Protein AF-A0AAV8HBC7-F1 (afdb_monomer)

Foldseek 3Di:
DDWDWADDPNDTQGLAAAPDPVLVLVLRQLLCCLRVNPPDDGPDDCVVCPVVCVVCVPPDSLVSSLVSNLVHPRAPCAVHPAGQWHADPPPRWIWGWDDDPDPDDIHTQDTHRDRVVSQVSNQLVQCVVPNPSGSGPDDCVVVNVVRPPPDD

Mean predicted aligned error: 11.29 Å

pLDDT: mean 76.65, std 11.18, range [38.44, 89.94]

Nearest PDB structures (foldseek):
  7wq5-assembly1_A  TM=8.366E-01  e=7.316E-14  Arabidopsis thaliana
  7wq5-assembly2_B  TM=8.160E-01  e=6.265E-12  Arabidopsis thaliana
  7et4-assembly3_G  TM=8.443E-01  e=3.577E-04  Arabidopsis thaliana
  7et4-assembly2_D  TM=8.203E-01  e=3.368E-04  Arabidopsis thaliana

InterPro domains:
  IPR001471 AP2/ERF domain [PF00847] (80-131)
  IPR001471 AP2/ERF domain [PR00367] (82-93)
  IPR001471 AP2/ERF domain [PR00367] (121-141)
  IPR001471 AP2/ERF domain [PS51032] (1-45)
  IPR001471 AP2/ERF domain [PS51032] (81-139)
  IPR001471 AP2/ERF domain [SM00380] (7-51)
  IPR001471 AP2/ERF domain [SM00380] (81-145)
  IPR001471 AP2/ERF domain [cd00018] (7-47)
  IPR001471 AP2/ERF domain [cd00018] (80-141)
  IPR016177 DNA-binding domain superfamily [SSF54171] (9-46)
  IPR016177 DNA-binding domain superfamily [SSF54171] (80-141)
  IPR036955 AP2/ERF domain superfamily [G3DSA:3.30.730.10] (5-47)
  IPR036955 AP2/ERF domain superfamily [G3DSA:3.30.730.10] (81-141)

Radius of gyration: 16.94 Å; Cα contacts (8 Å, |Δi|>4): 232; chains: 1; bounding box: 42×35×45 Å

Solvent-accessible surface area (backbone atoms only — not comparable to full-atom values): 8952 Å² total; per-residue (Å²): 110,50,75,45,64,50,78,52,95,94,41,75,45,71,35,38,29,17,74,46,67,69,60,40,51,51,49,47,37,55,48,43,38,73,76,70,30,90,85,54,92,58,93,64,67,68,79,82,38,52,69,61,44,60,62,44,66,80,41,52,73,70,52,38,42,49,53,41,37,58,70,28,54,75,56,76,47,64,78,33,97,39,60,39,20,32,63,39,86,90,77,67,33,17,28,13,30,46,70,46,79,89,89,44,73,66,43,79,76,50,75,30,88,42,65,64,60,14,26,49,56,32,28,55,52,36,33,73,74,53,42,98,77,36,83,43,81,61,65,62,81,83,48,59,77,73,71,69,85,77,84,130

Structure (mmCIF, N/CA/C/O backbone):
data_AF-A0AAV8HBC7-F1
#
_entry.id   AF-A0AAV8HBC7-F1
#
loop_
_atom_site.group_PDB
_atom_site.id
_atom_site.type_symbol
_atom_site.label_atom_id
_atom_site.label_alt_id
_atom_site.label_comp_id
_atom_site.label_asym_id
_atom_site.label_entity_id
_atom_site.label_seq_id
_atom_site.pdbx_PDB_ins_code
_atom_site.Cartn_x
_atom_site.Cartn_y
_atom_site.Cartn_z
_atom_site.occupancy
_atom_site.B_iso_or_equiv
_atom_site.auth_seq_id
_atom_site.auth_comp_id
_atom_site.auth_asym_id
_atom_site.auth_atom_id
_atom_site.pdbx_PDB_model_num
ATOM 1 N N . MET A 1 1 ? 10.007 -5.238 13.571 1.00 62.16 1 MET A N 1
ATOM 2 C CA . MET A 1 1 ? 8.946 -5.606 12.611 1.00 62.16 1 MET A CA 1
ATOM 3 C C . MET A 1 1 ? 7.874 -6.355 13.376 1.00 62.16 1 MET A C 1
ATOM 5 O O . MET A 1 1 ? 8.144 -7.456 13.838 1.00 62.16 1 MET A O 1
ATOM 9 N N . THR A 1 2 ? 6.703 -5.753 13.538 1.00 74.31 2 THR A N 1
ATOM 10 C CA . THR A 1 2 ? 5.598 -6.290 14.338 1.00 74.31 2 THR A CA 1
ATOM 11 C C . THR A 1 2 ? 4.514 -6.790 13.398 1.00 74.31 2 THR A C 1
ATOM 13 O O . THR A 1 2 ? 3.984 -6.019 12.599 1.00 74.31 2 THR A O 1
ATOM 16 N N . TYR A 1 3 ? 4.219 -8.087 13.446 1.00 79.31 3 TYR A N 1
ATOM 17 C CA . TYR A 1 3 ? 3.097 -8.661 12.712 1.00 79.31 3 TYR A CA 1
ATOM 18 C C . TYR A 1 3 ? 1.812 -8.465 13.510 1.00 79.31 3 TYR A C 1
ATOM 20 O O . TYR A 1 3 ? 1.764 -8.799 14.692 1.00 79.31 3 TYR A O 1
ATOM 28 N N . ILE A 1 4 ? 0.775 -7.953 12.853 1.00 85.88 4 ILE A N 1
ATOM 29 C CA . ILE A 1 4 ? -0.543 -7.772 13.450 1.00 85.88 4 ILE A CA 1
ATOM 30 C C . ILE A 1 4 ? -1.624 -8.494 12.648 1.00 85.88 4 ILE A C 1
ATOM 32 O O . ILE A 1 4 ? -1.618 -8.556 11.413 1.00 85.88 4 ILE A O 1
ATOM 36 N N . SER A 1 5 ? -2.593 -9.024 13.382 1.00 85.56 5 SER A N 1
ATOM 37 C CA . SER A 1 5 ? -3.809 -9.626 12.850 1.00 85.56 5 SER A CA 1
ATOM 38 C C . SER A 1 5 ? -5.001 -9.185 13.682 1.00 85.56 5 SER A C 1
ATOM 40 O O . SER A 1 5 ? -4.890 -9.056 14.899 1.00 85.56 5 SER A O 1
ATOM 42 N N . PHE A 1 6 ? -6.136 -8.979 13.030 1.00 86.50 6 PHE A N 1
ATOM 43 C CA . PHE A 1 6 ? -7.369 -8.528 13.649 1.00 86.50 6 PHE A CA 1
ATOM 44 C C . PHE A 1 6 ? -8.322 -9.709 13.877 1.00 86.50 6 PHE A C 1
ATOM 46 O O . PHE A 1 6 ? -8.764 -10.319 12.900 1.00 86.50 6 PHE A O 1
ATOM 53 N N . PRO A 1 7 ? -8.639 -10.068 15.130 1.00 86.31 7 PRO A N 1
ATOM 54 C CA . PRO A 1 7 ? -9.605 -11.120 15.416 1.00 86.31 7 PRO A CA 1
ATOM 55 C C . PRO A 1 7 ? -11.041 -10.587 15.306 1.00 86.31 7 PRO A C 1
ATOM 57 O O . PRO A 1 7 ? -11.410 -9.616 15.964 1.00 86.31 7 PRO A O 1
ATOM 60 N N . PHE A 1 8 ? -11.880 -11.245 14.507 1.00 84.38 8 PHE A N 1
ATOM 61 C CA . PHE A 1 8 ? -13.294 -10.905 14.361 1.00 84.38 8 PHE A CA 1
ATOM 62 C C . PHE A 1 8 ? -14.154 -12.143 14.085 1.00 84.38 8 PHE A C 1
ATOM 64 O O . PHE A 1 8 ? -13.901 -12.880 13.134 1.00 84.38 8 PHE A O 1
ATOM 71 N N . LEU A 1 9 ? -15.189 -12.355 14.911 1.00 82.31 9 L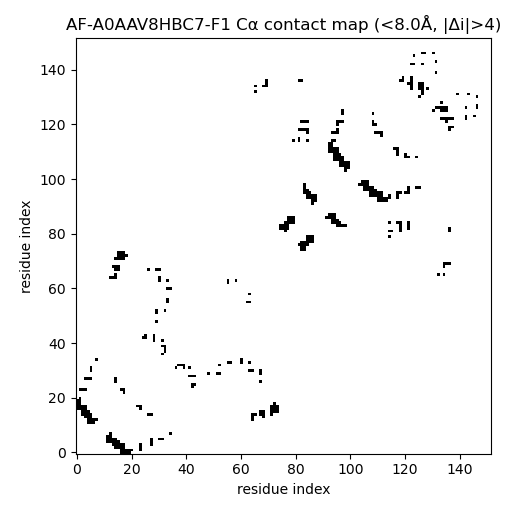EU A N 1
ATOM 72 C CA . LEU A 1 9 ? -16.154 -13.465 14.803 1.00 82.31 9 LEU A CA 1
ATOM 73 C C . LEU A 1 9 ? -15.502 -14.853 14.626 1.00 82.31 9 LEU A C 1
ATOM 75 O O . LEU A 1 9 ? -15.920 -15.640 13.786 1.00 82.31 9 LEU A O 1
ATOM 79 N N . GLY A 1 10 ? -14.452 -15.149 15.399 1.00 82.88 10 GLY A N 1
ATOM 80 C CA . GLY A 1 10 ? -13.748 -16.440 15.335 1.00 82.88 10 GLY A CA 1
ATOM 81 C C . GLY A 1 10 ? -12.770 -16.590 14.162 1.00 82.88 10 GLY A C 1
ATOM 82 O O . GLY A 1 10 ? -12.091 -17.608 14.068 1.00 82.88 10 GLY A O 1
ATOM 83 N N . HIS A 1 11 ? -12.641 -15.572 13.308 1.00 82.00 11 HIS A N 1
ATOM 84 C CA . HIS A 1 11 ? -11.652 -15.513 12.235 1.00 82.00 11 HIS A CA 1
ATOM 85 C C . HIS A 1 11 ? -10.550 -14.501 12.560 1.00 82.00 11 HIS A C 1
ATOM 87 O O . HIS A 1 11 ? -10.815 -13.429 13.103 1.00 82.00 11 HIS A O 1
ATOM 93 N N . SER A 1 12 ? -9.310 -14.818 12.189 1.00 82.00 12 SER A N 1
ATOM 94 C CA . SER A 1 12 ? -8.174 -13.898 12.309 1.00 82.00 12 SER A CA 1
ATOM 95 C C . SER A 1 12 ? -7.831 -13.311 10.945 1.00 82.00 12 SER A C 1
ATOM 97 O O . SER A 1 12 ? -7.399 -14.029 10.044 1.00 82.00 12 SER A O 1
ATOM 99 N N . TYR A 1 13 ? -7.989 -11.999 10.799 1.00 84.25 13 TYR A N 1
ATOM 100 C CA . TYR A 1 13 ? -7.688 -11.267 9.574 1.00 84.25 13 TYR A CA 1
ATOM 101 C C . TYR A 1 13 ? -6.240 -10.758 9.607 1.00 84.25 13 TYR A C 1
ATOM 103 O O . TYR A 1 13 ? -5.906 -9.920 10.445 1.00 84.25 13 TYR A O 1
ATOM 111 N N . PRO A 1 14 ? -5.347 -11.231 8.723 1.00 83.81 14 PRO A N 1
ATOM 112 C CA . PRO A 1 14 ? -3.953 -10.801 8.718 1.00 83.81 14 PRO A CA 1
ATOM 113 C C . PRO A 1 14 ? -3.842 -9.360 8.197 1.00 83.81 14 PRO A C 1
ATOM 115 O O . PRO A 1 14 ? -4.092 -9.109 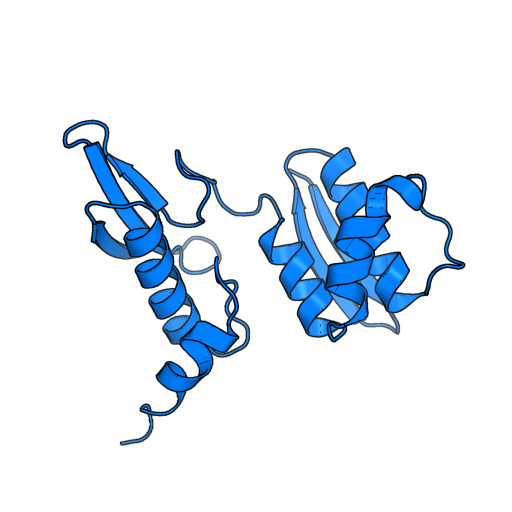7.019 1.00 83.81 14 PRO A O 1
ATOM 118 N N . LEU A 1 15 ? -3.439 -8.413 9.049 1.00 82.88 15 LEU A N 1
ATOM 119 C CA . LEU A 1 15 ? -3.279 -7.002 8.668 1.00 82.88 15 LEU A CA 1
ATOM 120 C C . LEU A 1 15 ? -1.883 -6.725 8.084 1.00 82.88 15 LEU A C 1
ATOM 122 O O . LEU A 1 15 ? -1.729 -5.888 7.198 1.00 82.88 15 LEU A O 1
ATOM 126 N N . GLY A 1 16 ? -0.880 -7.500 8.500 1.00 80.19 16 GLY A N 1
ATOM 127 C CA . GLY A 1 16 ? 0.467 -7.488 7.933 1.00 80.19 16 GLY A CA 1
ATOM 128 C C . GLY A 1 16 ? 1.541 -7.127 8.952 1.00 80.19 16 GLY A C 1
ATOM 129 O O . GLY A 1 16 ? 1.291 -7.048 10.151 1.00 80.19 16 GLY A O 1
ATOM 130 N N . SER A 1 17 ? 2.759 -6.942 8.456 1.00 80.81 17 SER A N 1
ATOM 131 C CA . SER A 1 17 ? 3.938 -6.604 9.260 1.00 80.81 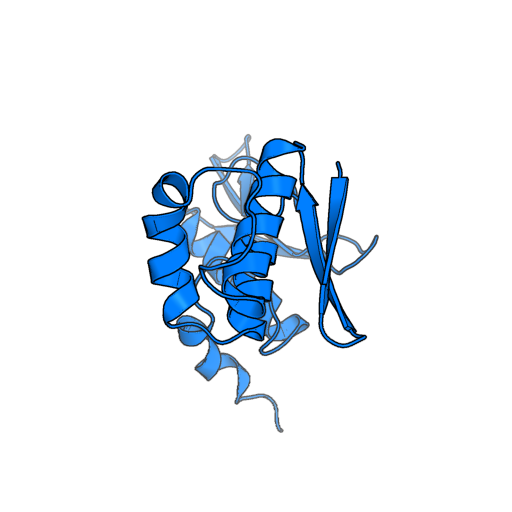17 SER A CA 1
ATOM 132 C C . SER A 1 17 ? 4.209 -5.107 9.180 1.00 80.81 17 SER A C 1
ATOM 134 O O . SER A 1 17 ? 4.135 -4.555 8.083 1.00 80.81 17 SER A O 1
ATOM 136 N N . TYR A 1 18 ? 4.552 -4.468 10.295 1.00 80.81 18 TYR A N 1
ATOM 137 C CA . TYR A 1 18 ? 4.864 -3.039 10.370 1.00 80.81 18 TYR A CA 1
ATOM 138 C C . TYR A 1 18 ? 6.255 -2.805 10.950 1.00 80.81 18 TYR A C 1
ATOM 140 O O . TYR A 1 18 ? 6.740 -3.571 11.785 1.00 80.81 18 TYR A O 1
ATOM 148 N N . ASP A 1 19 ? 6.920 -1.756 10.473 1.00 79.50 19 ASP A N 1
ATOM 149 C CA . ASP A 1 19 ? 8.256 -1.377 10.917 1.00 79.50 19 ASP A CA 1
ATOM 150 C C . ASP A 1 19 ? 8.232 -0.746 12.315 1.00 79.50 19 ASP A C 1
ATOM 152 O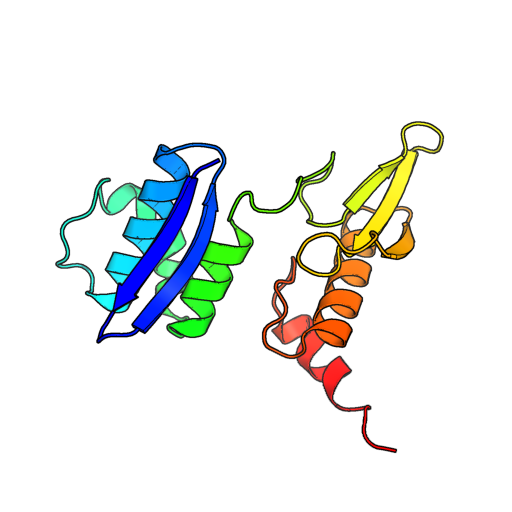 O . ASP A 1 19 ? 9.098 -1.083 13.123 1.00 79.50 19 ASP A O 1
ATOM 156 N N . THR A 1 20 ? 7.202 0.053 12.619 1.00 82.31 20 THR A N 1
ATOM 157 C CA . THR A 1 20 ? 6.977 0.662 13.936 1.00 82.31 20 THR A CA 1
ATOM 158 C C . THR A 1 20 ? 5.645 0.251 14.560 1.00 82.31 20 THR A C 1
ATOM 160 O O . THR A 1 20 ? 4.703 -0.154 13.867 1.00 82.31 20 THR A O 1
ATOM 163 N N . GLU A 1 21 ? 5.568 0.369 15.884 1.00 84.94 21 GLU A N 1
ATOM 164 C CA . GLU A 1 21 ? 4.369 0.056 16.663 1.00 84.94 21 GLU A CA 1
ATOM 165 C C . GLU A 1 21 ? 3.241 1.055 16.396 1.00 84.94 21 GLU A C 1
ATOM 167 O O . GLU A 1 21 ? 2.088 0.648 16.284 1.00 84.94 21 GLU A O 1
ATOM 172 N N . GLU A 1 22 ? 3.548 2.336 16.175 1.00 85.06 22 GLU A N 1
ATOM 173 C CA . GLU A 1 22 ? 2.537 3.360 15.891 1.00 85.06 22 GLU A CA 1
ATOM 174 C C . GLU A 1 22 ? 1.798 3.056 14.586 1.00 85.06 22 GLU A C 1
ATOM 176 O O . GLU A 1 22 ? 0.576 3.168 14.514 1.00 85.06 22 GLU A O 1
ATOM 181 N N . LYS A 1 23 ? 2.517 2.609 13.548 1.00 83.19 23 LYS A N 1
ATOM 182 C CA . LYS A 1 23 ? 1.891 2.198 12.284 1.00 83.19 23 LYS A CA 1
ATOM 183 C C . LYS A 1 23 ? 1.039 0.944 12.453 1.00 83.19 23 LYS A C 1
ATOM 185 O O . LYS A 1 23 ? -0.008 0.839 11.815 1.00 83.19 23 LYS A O 1
ATOM 190 N N . ALA A 1 24 ? 1.479 0.009 13.294 1.00 85.25 24 ALA A N 1
ATOM 191 C CA . ALA A 1 24 ? 0.717 -1.192 13.608 1.00 85.25 24 ALA A CA 1
ATOM 192 C C . ALA A 1 24 ? -0.588 -0.840 14.343 1.00 85.25 24 ALA A C 1
ATOM 194 O O . ALA A 1 24 ? -1.664 -1.287 13.954 1.00 85.25 24 ALA A O 1
ATOM 195 N N . ALA A 1 25 ? -0.516 0.023 15.355 1.00 88.00 25 ALA A N 1
ATOM 196 C CA . ALA A 1 25 ? -1.680 0.483 16.102 1.00 88.00 25 ALA A CA 1
ATOM 197 C C . ALA A 1 25 ? -2.659 1.273 15.213 1.00 88.00 25 ALA A C 1
ATOM 199 O O . ALA A 1 25 ? -3.859 1.016 15.261 1.00 88.00 25 ALA A O 1
ATOM 200 N N . ARG A 1 26 ? -2.160 2.125 14.304 1.00 86.06 26 ARG A N 1
ATOM 201 C CA . ARG A 1 26 ? -2.994 2.807 13.296 1.00 86.06 26 ARG A CA 1
ATOM 202 C C . ARG A 1 26 ? -3.725 1.834 12.376 1.00 86.06 26 ARG A C 1
ATOM 204 O O . ARG A 1 26 ? -4.927 1.951 12.161 1.00 86.06 26 ARG A O 1
ATOM 211 N N . ALA A 1 27 ? -3.019 0.832 11.861 1.00 86.94 27 ALA A N 1
ATOM 212 C CA . ALA A 1 27 ? -3.619 -0.210 11.035 1.00 86.94 27 ALA A CA 1
ATOM 213 C C . ALA A 1 27 ? -4.692 -1.019 11.784 1.00 86.94 27 ALA A C 1
ATOM 215 O O . ALA A 1 27 ? -5.710 -1.389 11.197 1.00 86.94 27 ALA A O 1
ATOM 216 N N . TYR A 1 28 ? -4.478 -1.276 13.076 1.00 88.12 28 TYR A N 1
ATOM 217 C CA . TYR A 1 28 ? -5.457 -1.940 13.928 1.00 88.12 28 TYR A CA 1
ATOM 218 C C . TYR A 1 28 ? -6.702 -1.076 14.157 1.00 88.12 28 TYR A C 1
ATOM 220 O O . TYR A 1 28 ? -7.813 -1.582 14.023 1.00 88.12 28 TYR A O 1
ATOM 228 N N . ASP A 1 29 ? -6.535 0.218 14.438 1.00 88.38 29 ASP A N 1
ATOM 229 C CA . ASP A 1 29 ? -7.640 1.164 14.631 1.00 88.38 29 ASP A CA 1
ATOM 230 C C . ASP A 1 29 ? -8.533 1.254 13.382 1.00 88.38 29 ASP A C 1
ATOM 232 O O . ASP A 1 29 ? -9.757 1.198 13.495 1.00 88.38 29 ASP A O 1
ATOM 236 N N . VAL A 1 30 ? -7.946 1.298 12.178 1.00 86.69 30 VAL A N 1
ATOM 237 C CA . VAL A 1 30 ? -8.700 1.300 10.908 1.00 86.69 30 VAL A CA 1
ATOM 238 C C . VAL A 1 30 ? -9.515 0.011 10.732 1.00 86.69 30 VAL A C 1
ATOM 240 O O . VAL A 1 30 ? -10.679 0.060 10.322 1.00 86.69 30 VAL A O 1
ATOM 243 N N . ALA A 1 31 ? -8.947 -1.149 11.081 1.00 87.94 31 ALA A N 1
ATOM 244 C CA . ALA A 1 31 ? -9.694 -2.406 11.081 1.00 87.94 31 ALA A CA 1
ATOM 245 C C . ALA A 1 31 ? -10.827 -2.368 12.120 1.00 87.94 31 ALA A C 1
ATOM 247 O O . ALA A 1 31 ? -11.983 -2.617 11.780 1.00 87.94 31 ALA A O 1
ATOM 248 N N . ALA A 1 32 ? -10.530 -1.985 13.360 1.00 88.00 32 ALA A N 1
ATOM 249 C CA . ALA A 1 32 ? -11.507 -1.874 14.439 1.00 88.00 32 ALA A CA 1
ATOM 250 C C . ALA A 1 32 ? -12.691 -0.978 14.045 1.00 88.00 32 ALA A C 1
ATOM 252 O O . ALA A 1 32 ? -13.843 -1.382 14.196 1.00 88.00 32 ALA A O 1
ATOM 253 N N . LEU A 1 33 ? -12.427 0.183 13.444 1.00 85.56 33 LEU A N 1
ATOM 254 C CA . LEU A 1 33 ? -13.452 1.090 12.926 1.00 85.56 33 LEU A CA 1
ATOM 255 C C . LEU A 1 33 ? -14.347 0.428 11.880 1.00 85.56 33 LEU A C 1
ATOM 257 O O . LEU A 1 33 ? -15.563 0.616 11.897 1.00 85.56 33 LEU A O 1
ATOM 261 N N . LYS A 1 34 ? -13.772 -0.372 10.978 1.00 85.12 34 LYS A N 1
ATOM 262 C CA . LYS A 1 34 ? -14.536 -1.036 9.917 1.00 85.12 34 LYS A CA 1
ATOM 263 C C . LYS A 1 34 ? -15.353 -2.230 10.416 1.00 85.12 34 LYS A C 1
ATOM 265 O O . LYS A 1 34 ? -16.455 -2.461 9.918 1.00 85.12 34 LYS A O 1
ATOM 270 N N . PHE A 1 35 ? -14.805 -3.013 11.342 1.00 85.25 35 PHE A N 1
ATOM 271 C CA . PHE A 1 35 ? -15.416 -4.253 11.829 1.00 85.25 35 PHE A CA 1
ATOM 272 C C . PHE A 1 35 ? -16.363 -4.026 13.015 1.00 85.25 35 PHE A C 1
ATOM 274 O O . PHE A 1 35 ? -17.441 -4.617 13.042 1.00 85.25 35 PHE A O 1
ATOM 281 N N . TRP A 1 36 ? -15.980 -3.174 13.970 1.00 84.56 36 TRP A N 1
ATOM 282 C CA . TRP A 1 36 ? -16.755 -2.863 15.178 1.00 84.56 36 TRP A CA 1
ATOM 283 C C . TRP A 1 36 ? -17.532 -1.542 15.095 1.00 84.56 36 TRP A C 1
ATOM 285 O O . TRP A 1 36 ? -18.489 -1.369 15.845 1.00 84.56 36 TRP A O 1
ATOM 295 N N . GLY A 1 37 ? -17.180 -0.639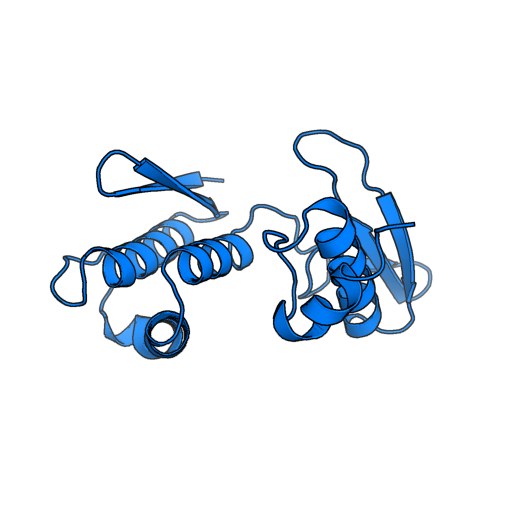 14.176 1.00 78.56 37 GLY A N 1
ATOM 296 C CA . GLY A 1 37 ? -17.854 0.650 13.989 1.00 78.56 37 GLY A CA 1
ATOM 297 C C . GLY A 1 37 ? -17.177 1.817 14.717 1.00 78.56 37 GLY A C 1
ATOM 298 O O . GLY A 1 37 ? -16.198 1.651 15.442 1.00 78.56 37 GLY A O 1
ATOM 299 N N . THR A 1 38 ? -17.716 3.027 14.540 1.00 72.19 38 THR A N 1
ATOM 300 C CA . THR A 1 38 ? -17.165 4.286 15.090 1.00 72.19 38 THR A CA 1
ATOM 301 C C . THR A 1 38 ? -17.272 4.414 16.610 1.00 72.19 38 THR A C 1
ATOM 303 O O . THR A 1 38 ? -16.688 5.322 17.191 1.00 72.19 38 THR A O 1
ATOM 306 N N . THR A 1 39 ? -18.000 3.512 17.268 1.00 75.19 39 THR A N 1
ATOM 307 C CA . THR A 1 39 ? -18.177 3.490 18.727 1.00 75.19 39 THR A CA 1
ATOM 308 C C . THR A 1 39 ? -17.079 2.715 19.455 1.00 75.19 39 THR A C 1
ATOM 310 O O . THR A 1 39 ? -17.111 2.615 20.680 1.00 75.19 39 THR A O 1
ATOM 313 N N . THR A 1 40 ? -16.131 2.116 18.727 1.00 79.81 40 THR A N 1
ATOM 314 C CA . THR A 1 40 ? -15.049 1.339 19.335 1.00 79.81 40 THR A CA 1
ATOM 315 C C . THR A 1 40 ? -13.999 2.232 19.995 1.00 79.81 40 THR A C 1
ATOM 317 O O . THR A 1 40 ? -13.754 3.363 19.576 1.00 79.81 40 THR A O 1
ATOM 320 N N . LYS A 1 41 ? -13.330 1.699 21.021 1.00 79.50 41 LYS A N 1
ATOM 321 C CA . LYS A 1 41 ? -12.176 2.351 21.643 1.00 79.50 41 LYS A CA 1
ATOM 322 C C . LYS A 1 41 ? -10.965 2.220 20.715 1.00 79.50 41 LYS A C 1
ATOM 324 O O . LYS A 1 41 ? -10.539 1.104 20.428 1.00 79.50 41 LYS A O 1
ATOM 329 N N . LEU A 1 42 ? -10.445 3.355 20.259 1.00 84.19 42 LEU A N 1
ATOM 330 C CA . LEU A 1 42 ? -9.253 3.451 19.412 1.00 84.19 42 LEU A CA 1
ATOM 331 C C . LEU A 1 42 ? -8.015 3.771 20.250 1.00 84.19 42 LEU A C 1
ATOM 333 O O . LEU A 1 42 ? -8.131 4.292 21.364 1.00 84.19 42 LEU A O 1
ATOM 337 N N . ASN A 1 43 ? -6.839 3.477 19.702 1.00 82.25 43 ASN A N 1
ATOM 338 C CA . ASN A 1 43 ? -5.563 3.871 20.292 1.00 82.25 43 ASN A CA 1
ATOM 339 C C . ASN A 1 43 ? -5.251 5.355 20.029 1.00 82.25 43 ASN A C 1
ATOM 341 O O . ASN A 1 43 ? -4.621 5.999 20.865 1.00 82.25 43 ASN A O 1
ATOM 345 N N . PHE A 1 44 ? -5.732 5.908 18.911 1.00 84.19 44 PHE A N 1
ATOM 346 C CA . PHE A 1 44 ? -5.550 7.311 18.514 1.00 84.19 44 PHE A CA 1
ATOM 347 C C . PHE A 1 44 ? -6.895 8.024 18.273 1.00 84.19 44 PHE A C 1
ATOM 349 O O . PHE A 1 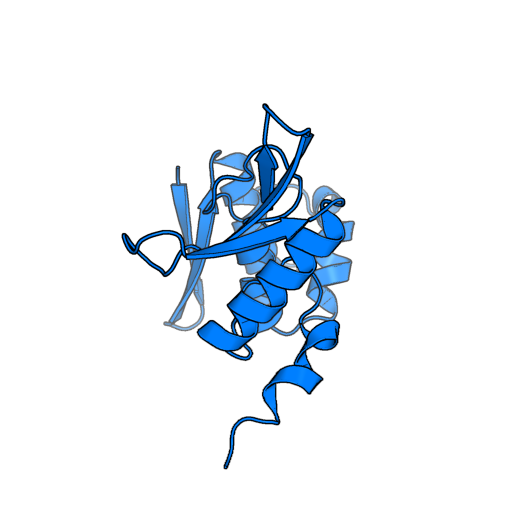44 ? -7.917 7.365 18.057 1.00 84.19 44 PHE A O 1
ATOM 356 N N . PRO A 1 45 ? -6.941 9.371 18.315 1.00 82.06 45 PRO A N 1
ATOM 357 C CA . PRO A 1 45 ? -8.174 10.118 18.078 1.00 82.06 45 PRO A CA 1
ATOM 358 C C . PRO A 1 45 ? -8.720 9.899 16.661 1.00 82.06 45 PRO A C 1
ATOM 360 O O . PRO A 1 45 ? -7.982 9.939 15.679 1.00 82.06 45 PRO A O 1
ATOM 363 N N . VAL A 1 46 ? -10.045 9.743 16.551 1.00 76.69 46 VAL A N 1
ATOM 364 C CA . VAL A 1 46 ? -10.749 9.491 15.277 1.00 76.69 46 VAL A CA 1
ATOM 365 C C . VAL A 1 46 ? -10.502 10.570 14.210 1.00 76.69 46 VAL A C 1
ATOM 367 O O . VAL A 1 46 ? -10.582 10.282 13.021 1.00 76.69 46 VAL A O 1
ATOM 370 N N . THR A 1 47 ? -10.138 11.787 14.628 1.00 78.44 47 THR A N 1
ATOM 371 C CA . THR A 1 47 ? -9.790 12.915 13.749 1.00 78.44 47 THR A CA 1
ATOM 372 C C . THR A 1 47 ? -8.538 12.655 12.908 1.00 78.44 47 THR A C 1
ATOM 374 O O . THR A 1 47 ? -8.430 13.150 11.793 1.00 78.44 47 THR A O 1
ATOM 377 N N . GLU A 1 48 ? -7.581 11.852 13.393 1.00 79.31 48 GLU A N 1
ATOM 378 C CA . GLU A 1 48 ? -6.425 11.464 12.567 1.00 79.31 48 GLU A CA 1
ATOM 379 C C . GLU A 1 48 ? -6.816 10.503 11.435 1.00 79.31 48 GLU A C 1
ATOM 381 O O . GLU A 1 48 ? -6.104 10.410 10.435 1.00 79.31 48 GLU A O 1
ATOM 386 N N . TYR A 1 49 ? -7.958 9.824 11.562 1.00 77.38 49 TYR A N 1
ATOM 387 C CA . TYR A 1 49 ? -8.395 8.777 10.646 1.00 77.38 49 TYR A CA 1
ATOM 388 C C . TYR A 1 49 ? -9.455 9.232 9.645 1.00 77.38 49 TYR A C 1
ATOM 390 O O . TYR A 1 49 ? -9.918 8.402 8.877 1.00 77.38 49 TYR A O 1
ATOM 398 N N . GLU A 1 50 ? -9.845 10.510 9.599 1.00 78.25 50 GLU A N 1
ATOM 399 C CA . GLU A 1 50 ? -10.940 10.984 8.732 1.00 78.25 50 GLU A CA 1
ATOM 400 C C . GLU A 1 50 ? -10.721 10.650 7.248 1.00 78.25 50 GLU A C 1
ATOM 402 O O . GLU A 1 50 ? -11.644 10.194 6.577 1.00 78.25 50 GLU A O 1
ATOM 407 N N . LYS A 1 51 ? -9.484 10.793 6.750 1.00 76.56 51 LYS A N 1
ATOM 408 C CA . LYS A 1 51 ? -9.137 10.429 5.364 1.00 76.56 51 LYS A CA 1
ATOM 409 C C . LYS A 1 51 ? -9.223 8.927 5.114 1.00 76.56 51 LYS A C 1
ATOM 411 O O . LYS A 1 51 ? -9.801 8.494 4.128 1.00 76.56 51 LYS A O 1
ATOM 416 N N . GLU A 1 52 ? -8.633 8.139 6.008 1.00 76.06 52 GLU A N 1
ATOM 417 C CA . GLU A 1 52 ? -8.608 6.680 5.875 1.00 76.06 52 GLU A CA 1
ATOM 418 C C . GLU A 1 52 ? -10.018 6.103 6.046 1.00 76.06 52 GLU A C 1
ATOM 420 O O . GLU A 1 52 ? -10.375 5.153 5.358 1.00 76.06 52 GLU A O 1
ATOM 425 N N . LEU A 1 53 ? -10.839 6.716 6.904 1.00 75.00 53 LEU A N 1
ATOM 426 C CA . LEU A 1 53 ? -12.250 6.411 7.091 1.00 75.00 53 LEU A CA 1
ATOM 427 C C . LEU A 1 53 ? -13.060 6.670 5.831 1.00 75.00 53 LEU A C 1
ATOM 429 O O . LEU A 1 53 ? -13.888 5.828 5.512 1.00 75.00 53 LEU A O 1
ATOM 433 N N . ASP A 1 54 ? -12.848 7.779 5.125 1.00 79.38 54 ASP A N 1
ATOM 434 C CA . ASP A 1 54 ? -13.576 8.059 3.883 1.00 79.38 54 ASP A CA 1
ATOM 435 C C . ASP A 1 54 ? -13.292 6.987 2.815 1.00 79.38 54 ASP A C 1
ATOM 437 O O . ASP A 1 54 ? -14.226 6.405 2.252 1.00 79.38 54 ASP A O 1
ATOM 441 N N . ASP A 1 55 ? -12.016 6.605 2.667 1.00 73.25 55 ASP A N 1
ATOM 442 C CA . ASP A 1 55 ? -11.584 5.505 1.797 1.00 73.25 55 ASP A CA 1
ATOM 443 C C . ASP A 1 55 ? -12.223 4.166 2.218 1.00 73.25 55 ASP A C 1
ATOM 445 O O . ASP A 1 55 ? -12.857 3.472 1.416 1.00 73.25 55 ASP A O 1
ATOM 449 N N . VAL A 1 56 ? -12.089 3.771 3.495 1.00 75.81 56 VAL A N 1
ATOM 450 C CA . VAL A 1 56 ? -12.569 2.457 3.960 1.00 75.81 56 VAL A CA 1
ATOM 451 C C . VAL A 1 56 ? -14.081 2.399 4.177 1.00 75.81 56 VAL A C 1
ATOM 453 O O . VAL A 1 56 ? -14.643 1.300 4.233 1.00 75.81 56 VAL A O 1
ATOM 456 N N . ARG A 1 57 ? -14.780 3.534 4.287 1.00 78.69 57 ARG A N 1
ATOM 457 C CA . ARG A 1 57 ? -16.239 3.601 4.481 1.00 78.69 57 ARG A CA 1
ATOM 458 C C . ARG A 1 57 ? -16.964 2.974 3.302 1.00 78.69 57 ARG A C 1
ATOM 460 O O . ARG A 1 57 ? -17.834 2.133 3.528 1.00 78.69 57 ARG A O 1
ATOM 467 N N . ASN A 1 58 ? -16.534 3.301 2.086 1.00 76.31 58 ASN A N 1
ATOM 468 C CA . ASN A 1 58 ? -17.127 2.804 0.843 1.00 76.31 58 ASN A CA 1
ATOM 469 C C . ASN A 1 58 ? -16.627 1.405 0.436 1.00 76.31 58 ASN A C 1
ATOM 471 O O . ASN A 1 58 ? -17.212 0.767 -0.435 1.00 76.31 58 ASN A O 1
ATOM 475 N N . MET A 1 59 ? -15.577 0.889 1.080 1.00 76.88 59 MET A N 1
ATOM 476 C CA . MET A 1 59 ? -14.997 -0.422 0.770 1.00 76.88 59 MET A CA 1
ATOM 477 C C . MET A 1 59 ? -15.672 -1.588 1.514 1.00 76.88 59 MET A C 1
ATOM 479 O O . MET A 1 59 ? -16.240 -1.425 2.593 1.00 76.88 59 MET A O 1
ATOM 483 N N . SER A 1 60 ? -15.582 -2.808 0.977 1.00 82.50 60 SER A N 1
ATOM 484 C CA . SER A 1 60 ? -15.962 -4.035 1.698 1.00 82.50 60 SER A CA 1
ATOM 485 C C . SER A 1 60 ? -14.943 -4.385 2.797 1.00 82.50 60 SER A C 1
ATOM 487 O O . SER A 1 60 ? -13.855 -3.811 2.864 1.00 82.50 60 SER A O 1
ATOM 489 N N . ARG A 1 61 ? -15.272 -5.331 3.690 1.00 81.62 61 ARG A N 1
ATOM 490 C CA . ARG A 1 61 ? -14.353 -5.758 4.767 1.00 81.62 61 ARG A CA 1
ATOM 491 C C . ARG A 1 61 ? -13.054 -6.350 4.205 1.00 81.62 61 ARG A C 1
ATOM 493 O O . ARG A 1 61 ? -11.977 -5.963 4.649 1.00 81.62 61 ARG A O 1
ATOM 500 N N . ASP A 1 62 ? -13.143 -7.199 3.182 1.00 75.44 62 ASP A N 1
ATOM 501 C CA . ASP A 1 62 ? -11.975 -7.774 2.499 1.00 75.44 62 ASP A CA 1
ATOM 502 C C . ASP A 1 62 ? -11.131 -6.718 1.778 1.00 75.44 62 ASP A C 1
ATOM 504 O O . ASP A 1 62 ? -9.897 -6.771 1.803 1.00 75.44 62 ASP A O 1
ATOM 508 N N . ALA A 1 63 ? -11.785 -5.718 1.180 1.00 79.06 63 ALA A N 1
ATOM 509 C CA . ALA A 1 63 ? -11.102 -4.586 0.567 1.00 79.06 63 ALA A CA 1
ATOM 510 C C . ALA A 1 63 ? -10.379 -3.730 1.619 1.00 79.06 63 ALA A C 1
ATOM 512 O O . ALA A 1 63 ? -9.230 -3.358 1.399 1.00 79.06 63 ALA A O 1
ATOM 513 N N . CYS A 1 64 ? -10.977 -3.510 2.796 1.00 83.56 64 CYS A N 1
ATOM 514 C CA . CYS A 1 64 ? -10.327 -2.824 3.917 1.00 83.56 64 CYS A CA 1
ATOM 515 C C . CYS A 1 64 ? -9.089 -3.587 4.414 1.00 83.56 64 CYS A C 1
ATOM 517 O O . CYS A 1 64 ? -8.010 -3.012 4.542 1.00 83.56 64 CYS A O 1
ATOM 519 N N . VAL A 1 65 ? -9.190 -4.906 4.609 1.00 82.44 65 VAL A N 1
ATOM 520 C CA . VAL A 1 65 ? -8.025 -5.730 4.977 1.00 82.44 65 VAL A CA 1
ATOM 521 C C . VAL A 1 65 ? -6.948 -5.648 3.894 1.00 82.44 65 VAL A C 1
ATOM 523 O O . VAL A 1 65 ? -5.768 -5.498 4.204 1.00 82.44 65 VAL A O 1
ATOM 526 N N . THR A 1 66 ? -7.333 -5.672 2.619 1.00 77.06 66 THR A N 1
ATOM 527 C CA . THR A 1 66 ? -6.401 -5.503 1.496 1.00 77.06 66 THR A CA 1
ATOM 528 C C . THR A 1 66 ? -5.740 -4.122 1.505 1.00 77.06 66 THR A C 1
ATOM 530 O O . THR A 1 66 ? -4.526 -4.035 1.326 1.00 77.06 66 THR A O 1
ATOM 533 N N . TYR A 1 67 ? -6.490 -3.058 1.792 1.00 80.12 67 TYR A N 1
ATOM 534 C CA . TYR A 1 67 ? -5.992 -1.688 1.934 1.00 80.12 67 TYR A CA 1
ATOM 535 C C . TYR A 1 67 ? -4.961 -1.570 3.065 1.00 80.12 67 TYR A C 1
ATOM 537 O O . TYR A 1 67 ? -3.853 -1.065 2.862 1.00 80.12 67 TYR A O 1
ATOM 545 N N . ILE A 1 68 ? -5.267 -2.131 4.237 1.00 82.12 68 ILE A N 1
ATOM 546 C CA . ILE A 1 68 ? -4.354 -2.155 5.386 1.00 82.12 68 ILE A CA 1
ATOM 547 C C . ILE A 1 68 ? -3.082 -2.948 5.042 1.00 82.12 68 ILE A C 1
ATOM 549 O O . ILE A 1 68 ? -1.962 -2.468 5.252 1.00 82.12 68 ILE A O 1
ATOM 553 N N . ARG A 1 69 ? -3.232 -4.114 4.400 1.00 76.69 69 ARG A N 1
ATOM 554 C CA . ARG A 1 69 ? -2.107 -4.941 3.934 1.00 76.69 69 ARG A CA 1
ATOM 555 C C . ARG A 1 69 ? -1.254 -4.242 2.875 1.00 76.69 69 ARG A C 1
ATOM 557 O O . ARG A 1 69 ? -0.033 -4.414 2.898 1.00 76.69 69 ARG A O 1
ATOM 564 N N . ARG A 1 70 ? -1.835 -3.438 1.976 1.00 70.94 70 ARG A N 1
ATOM 565 C CA . ARG A 1 70 ? -1.085 -2.614 1.002 1.00 70.94 70 ARG A CA 1
ATOM 566 C C . ARG A 1 70 ? -0.171 -1.611 1.709 1.00 70.94 70 ARG A C 1
ATOM 568 O O . ARG A 1 70 ? 0.975 -1.426 1.287 1.00 70.94 70 ARG A O 1
ATOM 575 N N . ARG A 1 71 ? -0.639 -1.020 2.814 1.00 72.38 71 ARG A N 1
ATOM 576 C CA . ARG A 1 71 ? 0.123 -0.056 3.630 1.00 72.38 71 ARG A CA 1
ATOM 577 C C . ARG A 1 71 ? 1.152 -0.713 4.556 1.00 72.38 71 ARG A C 1
ATOM 579 O O . ARG A 1 71 ? 2.097 -0.024 4.940 1.00 72.38 71 ARG A O 1
ATOM 586 N N . SER A 1 72 ? 1.015 -2.011 4.852 1.00 70.38 72 SER A N 1
ATOM 587 C CA . SER A 1 72 ? 1.967 -2.772 5.676 1.00 70.38 72 SER A CA 1
ATOM 588 C C . SER A 1 72 ? 3.406 -2.703 5.144 1.00 70.38 72 SER A C 1
ATOM 590 O O . SER A 1 72 ? 3.651 -2.686 3.932 1.00 70.38 72 SER A O 1
ATOM 592 N N . SER A 1 73 ? 4.376 -2.715 6.059 1.0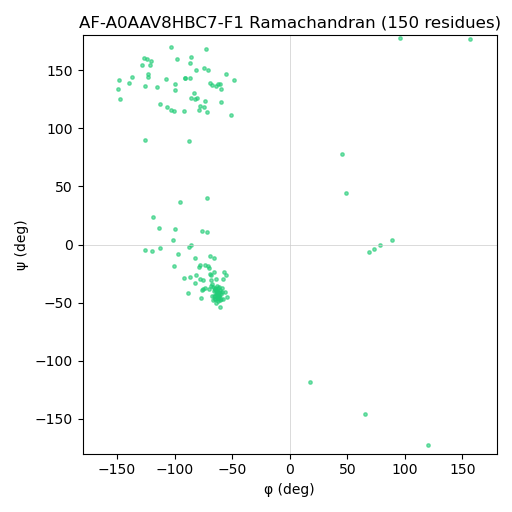0 65.12 73 SER A N 1
ATOM 593 C CA . SER A 1 73 ? 5.818 -2.671 5.786 1.00 65.12 73 SER A CA 1
ATOM 594 C C . SER A 1 73 ? 6.383 -4.007 5.288 1.00 65.12 73 SER A C 1
ATOM 596 O O . SER A 1 73 ? 7.597 -4.199 5.259 1.00 65.12 73 SER A O 1
ATOM 598 N N . CYS A 1 74 ? 5.519 -4.960 4.925 1.00 53.88 74 CYS A N 1
ATOM 599 C CA . CYS A 1 74 ? 5.883 -6.341 4.614 1.00 53.88 74 CYS A CA 1
ATOM 600 C C . CYS A 1 74 ? 6.632 -6.515 3.274 1.00 53.88 74 CYS A C 1
ATOM 602 O O . CYS A 1 74 ? 6.809 -7.635 2.801 1.00 53.88 74 CYS A O 1
ATOM 604 N N . PHE A 1 75 ? 7.064 -5.427 2.636 1.00 51.59 75 PHE A N 1
ATOM 605 C CA . PHE A 1 75 ? 7.964 -5.479 1.494 1.00 51.59 75 PHE A CA 1
ATOM 606 C C . PHE A 1 75 ? 8.834 -4.230 1.488 1.00 51.59 75 PHE A C 1
ATOM 608 O O . PHE A 1 75 ? 8.326 -3.120 1.663 1.00 51.59 75 PHE A O 1
ATOM 615 N N . SER A 1 76 ? 10.137 -4.412 1.286 1.00 50.22 76 SER A N 1
ATOM 616 C CA . SER A 1 76 ? 11.092 -3.323 1.126 1.00 50.22 76 SER A CA 1
ATOM 617 C C . SER A 1 76 ? 10.566 -2.370 0.052 1.00 50.22 76 SER A C 1
ATOM 619 O O . SER A 1 76 ? 10.528 -2.735 -1.124 1.00 50.22 76 SER A O 1
ATOM 621 N N . ARG A 1 77 ? 10.166 -1.148 0.430 1.00 57.19 77 ARG A N 1
ATOM 622 C CA . ARG A 1 77 ? 9.815 -0.060 -0.507 1.00 57.19 77 ARG A CA 1
ATOM 623 C C . ARG A 1 77 ? 11.060 0.505 -1.209 1.00 57.19 77 ARG A C 1
ATOM 625 O O . ARG A 1 77 ? 11.196 1.710 -1.345 1.00 57.19 77 ARG A O 1
ATOM 632 N N . GLY A 1 78 ? 11.982 -0.386 -1.595 1.00 57.78 78 GLY A N 1
ATOM 633 C CA . GLY A 1 78 ? 13.257 -0.131 -2.260 1.00 57.78 78 GLY A CA 1
ATOM 634 C C . GLY A 1 78 ? 13.739 1.315 -2.166 1.00 57.78 78 GLY A C 1
ATOM 635 O O . GLY A 1 78 ? 13.992 1.836 -1.087 1.00 57.78 78 GLY A O 1
ATOM 636 N N . THR A 1 79 ? 13.869 1.947 -3.323 1.00 60.53 79 THR A N 1
ATOM 637 C CA . THR A 1 79 ? 14.150 3.381 -3.478 1.00 60.53 79 THR A CA 1
ATOM 638 C C . THR A 1 79 ? 12.959 4.116 -4.105 1.00 60.53 79 THR A C 1
ATOM 640 O O . THR A 1 79 ? 13.144 5.200 -4.646 1.00 60.53 79 THR A O 1
ATOM 643 N N . SER A 1 80 ? 11.783 3.488 -4.147 1.00 66.62 80 SER A N 1
ATOM 644 C CA . SER A 1 80 ? 10.590 3.937 -4.876 1.00 66.62 80 SER A CA 1
ATOM 645 C C . SER A 1 80 ? 9.382 3.948 -3.954 1.00 66.62 80 SER A C 1
ATOM 647 O O . SER A 1 80 ? 9.291 3.156 -3.016 1.00 66.62 80 SER A O 1
ATOM 649 N N . VAL A 1 81 ? 8.402 4.790 -4.269 1.00 71.12 81 VAL A N 1
ATOM 650 C CA . VAL A 1 81 ? 7.110 4.798 -3.567 1.00 71.12 81 VAL A CA 1
ATOM 651 C C . VAL A 1 81 ? 6.285 3.530 -3.840 1.00 71.12 81 VAL A C 1
ATOM 653 O O . VAL A 1 81 ? 5.521 3.094 -2.977 1.00 71.12 81 VAL A O 1
ATOM 656 N N . TYR A 1 82 ? 6.512 2.884 -4.989 1.00 75.44 82 TYR A N 1
ATOM 657 C CA . TYR A 1 82 ? 5.816 1.673 -5.427 1.00 75.44 82 TYR A CA 1
ATOM 658 C C . TYR A 1 82 ? 6.511 0.372 -4.983 1.00 75.44 82 TYR A C 1
ATOM 660 O O . TYR A 1 82 ? 7.743 0.267 -4.956 1.00 75.44 82 TYR A O 1
ATOM 668 N N . ARG A 1 83 ? 5.716 -0.650 -4.642 1.00 74.38 83 ARG A N 1
ATOM 669 C CA . ARG A 1 83 ? 6.157 -2.003 -4.256 1.00 74.38 83 ARG A CA 1
ATOM 670 C C . ARG A 1 83 ? 6.745 -2.732 -5.455 1.00 74.38 83 ARG A C 1
ATOM 672 O O . ARG A 1 83 ? 6.212 -2.659 -6.555 1.00 74.38 83 ARG A O 1
ATOM 679 N N . GLY A 1 84 ? 7.838 -3.458 -5.217 1.00 77.38 84 GLY A N 1
ATOM 680 C CA . GLY A 1 84 ? 8.527 -4.222 -6.260 1.00 77.38 84 GLY A CA 1
ATOM 681 C C . GLY A 1 84 ? 9.312 -3.370 -7.252 1.00 77.38 84 GLY A C 1
ATOM 682 O O . GLY A 1 84 ? 10.031 -3.923 -8.078 1.00 77.38 84 GLY A O 1
ATOM 683 N N . VAL A 1 85 ? 9.245 -2.045 -7.141 1.00 83.44 85 VAL A N 1
ATOM 684 C CA . VAL A 1 85 ? 10.028 -1.133 -7.966 1.00 83.44 85 VAL A CA 1
ATOM 685 C C . VAL A 1 85 ? 11.358 -0.834 -7.266 1.00 83.44 85 VAL A C 1
ATOM 687 O O . VAL A 1 85 ? 11.491 -0.836 -6.040 1.00 83.44 85 VAL A O 1
ATOM 690 N N . THR A 1 86 ? 12.435 -0.695 -8.027 1.00 83.31 86 THR A N 1
ATOM 691 C CA . THR A 1 86 ? 13.731 -0.254 -7.501 1.00 83.31 86 THR A CA 1
ATOM 692 C C . THR A 1 86 ? 14.470 0.535 -8.561 1.00 83.31 86 THR A C 1
ATOM 694 O O . THR A 1 86 ? 14.453 0.164 -9.729 1.00 83.31 86 THR A O 1
ATOM 697 N N . LYS A 1 87 ? 15.166 1.598 -8.161 1.00 82.56 87 LYS A N 1
ATOM 698 C CA . LYS A 1 87 ? 15.997 2.381 -9.070 1.00 82.56 87 LYS A CA 1
ATOM 699 C C . LYS A 1 87 ? 17.385 1.766 -9.182 1.00 82.56 87 LYS A C 1
ATOM 701 O O . LYS A 1 87 ? 18.081 1.577 -8.180 1.00 82.56 87 LYS A O 1
ATOM 706 N N . ARG A 1 88 ? 17.825 1.480 -10.405 1.00 81.81 88 ARG A N 1
ATOM 707 C CA . ARG A 1 88 ? 19.209 1.085 -10.674 1.00 81.81 88 ARG A CA 1
ATOM 708 C C . ARG A 1 88 ? 20.118 2.299 -10.562 1.00 81.81 88 ARG A C 1
ATOM 710 O O . ARG A 1 88 ? 19.950 3.276 -11.281 1.00 81.81 88 ARG A O 1
ATOM 717 N N . ARG A 1 89 ? 21.132 2.210 -9.695 1.00 74.25 89 ARG A N 1
ATOM 718 C CA . ARG A 1 89 ? 22.116 3.292 -9.503 1.00 74.25 89 ARG A CA 1
ATOM 719 C C . ARG A 1 89 ? 23.050 3.504 -10.698 1.00 74.25 89 ARG A C 1
ATOM 721 O O . ARG A 1 89 ? 23.566 4.600 -10.839 1.00 74.25 89 ARG A O 1
ATOM 728 N N . LYS A 1 90 ? 23.275 2.477 -11.528 1.00 76.00 90 LYS A N 1
ATOM 729 C CA . LYS A 1 90 ? 24.187 2.563 -12.682 1.00 76.00 90 LYS A CA 1
ATOM 730 C C . LYS A 1 90 ? 23.574 3.310 -13.868 1.00 76.00 90 LYS A C 1
ATOM 732 O O . LYS A 1 90 ? 24.214 4.197 -14.409 1.00 76.00 90 LYS A O 1
ATOM 737 N N . ASP A 1 91 ? 22.327 2.987 -14.208 1.00 79.12 91 ASP A N 1
ATOM 738 C CA . ASP A 1 91 ? 21.691 3.468 -15.446 1.00 79.12 91 ASP A CA 1
ATOM 739 C C . ASP A 1 91 ? 20.535 4.446 -15.183 1.00 79.12 91 ASP A C 1
ATOM 741 O O . ASP A 1 91 ? 19.882 4.908 -16.112 1.00 79.12 91 ASP A O 1
ATOM 745 N N . GLY A 1 92 ? 20.199 4.695 -13.912 1.00 80.75 92 GLY A N 1
ATOM 746 C CA . GLY A 1 92 ? 19.059 5.524 -13.507 1.00 80.75 92 GLY A CA 1
ATOM 747 C C . GLY A 1 92 ? 17.678 4.922 -13.798 1.00 80.75 92 GLY A C 1
ATOM 748 O O . GLY A 1 92 ? 16.683 5.492 -13.359 1.00 80.75 92 GLY A O 1
ATOM 749 N N . ARG A 1 93 ? 17.612 3.778 -14.492 1.00 86.19 93 ARG A N 1
ATOM 750 C CA . ARG A 1 93 ? 16.372 3.090 -14.877 1.00 86.19 93 ARG A CA 1
ATOM 751 C C . ARG A 1 93 ? 15.660 2.458 -13.687 1.00 86.19 93 ARG A C 1
ATOM 753 O O . ARG A 1 93 ? 16.292 2.008 -12.725 1.00 86.19 93 ARG A O 1
ATOM 760 N N . TRP A 1 94 ? 14.344 2.371 -13.785 1.00 88.75 94 TRP A N 1
ATOM 761 C CA . TRP A 1 94 ? 13.506 1.677 -12.818 1.00 88.75 94 TRP A CA 1
ATOM 762 C C . TRP A 1 94 ? 13.426 0.205 -13.182 1.00 88.75 94 TRP A C 1
ATOM 764 O O . TRP A 1 94 ? 13.430 -0.152 -14.349 1.00 88.75 94 TRP A O 1
ATOM 774 N N . GLN A 1 95 ? 13.404 -0.675 -12.196 1.00 87.38 95 GLN A N 1
ATOM 775 C CA . GLN A 1 95 ? 13.208 -2.102 -12.415 1.00 87.38 95 GLN A CA 1
ATOM 776 C C . GLN A 1 95 ? 12.051 -2.602 -11.572 1.00 87.38 95 GLN A C 1
ATOM 778 O O . GLN A 1 95 ? 11.976 -2.275 -10.388 1.00 87.38 95 GLN A O 1
ATOM 783 N N . ALA A 1 96 ? 11.202 -3.427 -12.176 1.00 88.56 96 ALA A N 1
ATOM 784 C CA . ALA A 1 96 ? 10.117 -4.108 -11.494 1.00 88.56 96 ALA A CA 1
ATOM 785 C C . ALA A 1 96 ? 10.534 -5.547 -11.178 1.00 88.56 96 ALA A C 1
ATOM 787 O O . ALA A 1 96 ? 11.076 -6.266 -12.023 1.00 88.56 96 ALA A O 1
ATOM 788 N N . ARG A 1 97 ? 10.294 -5.974 -9.942 1.00 85.38 97 ARG A N 1
ATOM 789 C CA . ARG A 1 97 ? 10.516 -7.342 -9.480 1.00 85.38 97 ARG A CA 1
ATOM 790 C C . ARG A 1 97 ? 9.388 -7.781 -8.569 1.00 85.38 97 ARG A C 1
ATOM 792 O O . ARG A 1 97 ? 8.968 -7.013 -7.707 1.00 85.38 97 ARG A O 1
ATOM 799 N N . ILE A 1 98 ? 8.942 -9.021 -8.717 1.00 81.19 98 ILE A N 1
ATOM 800 C CA . ILE A 1 98 ? 7.911 -9.606 -7.866 1.00 81.19 98 ILE A CA 1
ATOM 801 C C . ILE A 1 98 ? 8.472 -10.725 -7.000 1.00 81.19 98 ILE A C 1
ATOM 803 O O . ILE A 1 98 ? 9.005 -11.716 -7.493 1.00 81.19 98 ILE A O 1
ATOM 807 N N . GLY A 1 99 ? 8.352 -10.542 -5.685 1.00 71.81 99 GLY A N 1
ATOM 808 C CA . GLY A 1 99 ? 8.667 -11.573 -4.708 1.00 71.81 99 GLY A CA 1
ATOM 809 C C . GLY A 1 99 ? 7.522 -12.577 -4.626 1.00 71.81 99 GLY A C 1
ATOM 810 O O . GLY A 1 99 ? 6.411 -12.231 -4.211 1.00 71.81 99 GLY A O 1
ATOM 811 N N . LEU A 1 100 ? 7.790 -13.823 -5.008 1.00 60.53 100 LEU A N 1
ATOM 812 C CA . LEU A 1 100 ? 6.915 -14.947 -4.690 1.00 60.53 100 LEU A CA 1
ATOM 813 C C . LEU A 1 100 ? 6.965 -15.187 -3.168 1.00 60.53 100 LEU A C 1
ATOM 815 O 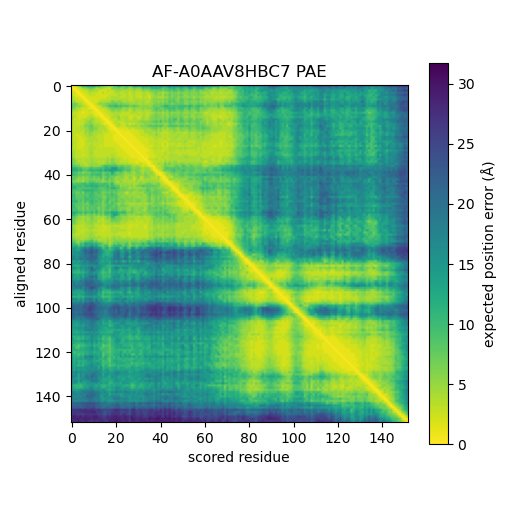O . LEU A 1 100 ? 8.012 -15.069 -2.537 1.00 60.53 100 LEU A O 1
ATOM 819 N N . VAL A 1 101 ? 5.805 -15.443 -2.563 1.00 50.59 101 VAL A N 1
ATOM 820 C CA . VAL A 1 101 ? 5.602 -15.519 -1.102 1.00 50.59 101 VAL A CA 1
ATOM 821 C C . VAL A 1 101 ? 6.648 -16.397 -0.398 1.00 50.59 101 VAL A C 1
ATOM 823 O O . VAL A 1 101 ? 7.019 -17.448 -0.908 1.00 50.59 101 VAL A O 1
ATOM 826 N N . CYS A 1 102 ? 7.080 -15.953 0.793 1.00 43.78 102 CYS A N 1
ATOM 827 C CA . CYS A 1 102 ? 7.900 -16.681 1.774 1.00 43.78 102 CYS A CA 1
ATOM 828 C C . CYS A 1 102 ? 9.110 -17.442 1.203 1.00 43.78 102 CYS A C 1
ATOM 830 O O . CYS A 1 102 ? 9.106 -18.664 1.116 1.00 43.78 102 CYS A O 1
ATOM 832 N N . GLY A 1 103 ? 10.187 -16.710 0.898 1.00 47.88 103 GLY A N 1
ATOM 833 C CA . GLY A 1 103 ? 11.510 -17.299 0.640 1.00 47.88 103 GLY A CA 1
ATOM 834 C C . GLY A 1 103 ? 11.778 -17.701 -0.811 1.00 47.88 103 GLY A C 1
ATOM 835 O O . GLY A 1 103 ? 12.844 -18.235 -1.109 1.00 47.88 103 GLY A O 1
ATOM 836 N N . SER A 1 104 ? 10.847 -17.418 -1.722 1.00 54.69 104 SER A N 1
ATOM 837 C CA . SER A 1 104 ? 11.045 -17.653 -3.151 1.00 54.69 104 SER A CA 1
ATOM 838 C C . SER A 1 104 ? 11.846 -16.519 -3.800 1.00 54.69 104 SER A C 1
ATOM 840 O O . SER A 1 104 ? 11.786 -15.368 -3.365 1.00 54.69 104 SER A O 1
ATOM 842 N N . ARG A 1 105 ? 12.609 -16.851 -4.849 1.00 60.34 105 ARG A N 1
ATOM 843 C CA . ARG A 1 105 ? 13.435 -15.890 -5.599 1.00 60.34 105 ARG A CA 1
ATOM 844 C C . ARG A 1 105 ? 12.563 -14.791 -6.214 1.00 60.34 105 ARG A C 1
ATOM 846 O O . ARG A 1 105 ? 11.510 -15.080 -6.778 1.00 60.34 105 ARG A O 1
ATOM 853 N N . ASP A 1 106 ? 13.041 -13.550 -6.133 1.00 72.06 106 ASP A N 1
ATOM 854 C CA . ASP A 1 106 ? 12.442 -12.415 -6.832 1.00 72.06 106 ASP A CA 1
ATOM 855 C C . ASP A 1 106 ? 12.457 -12.677 -8.345 1.00 72.06 106 ASP A C 1
ATOM 857 O O . ASP A 1 106 ? 13.523 -12.882 -8.934 1.00 72.06 106 ASP A O 1
ATOM 861 N N . ILE A 1 107 ? 11.289 -12.641 -8.986 1.00 79.69 107 ILE A N 1
ATOM 862 C CA . ILE A 1 107 ? 11.193 -12.670 -10.445 1.00 79.69 107 ILE A CA 1
ATOM 863 C C . ILE A 1 107 ? 11.416 -11.254 -10.958 1.00 79.69 107 ILE A C 1
ATOM 865 O O . ILE A 1 107 ? 10.722 -10.317 -10.561 1.00 79.69 107 ILE A O 1
ATOM 869 N N . TYR A 1 108 ? 12.381 -11.104 -11.858 1.00 86.12 108 TYR A N 1
ATOM 870 C CA . TYR A 1 108 ? 12.613 -9.860 -12.577 1.00 86.12 108 TYR A CA 1
ATOM 871 C C . TYR A 1 108 ? 11.592 -9.716 -13.708 1.00 86.12 108 TYR A C 1
ATOM 873 O O . TYR A 1 108 ? 11.537 -10.556 -14.601 1.00 86.12 108 TYR A O 1
ATOM 881 N N . LEU A 1 109 ? 10.788 -8.655 -13.652 1.00 85.06 109 LEU A N 1
ATOM 882 C CA . LEU A 1 109 ? 9.723 -8.388 -14.621 1.00 85.06 109 LEU A CA 1
ATOM 883 C C . LEU A 1 109 ? 10.208 -7.513 -15.777 1.00 85.06 109 LEU A C 1
ATOM 885 O O . LEU A 1 109 ? 9.700 -7.619 -16.886 1.00 85.06 109 LEU A O 1
ATOM 889 N N . GLY A 1 110 ? 11.200 -6.657 -15.525 1.00 87.44 110 GLY A N 1
ATOM 890 C CA . GLY A 1 110 ? 11.759 -5.777 -16.543 1.00 87.44 110 GLY A CA 1
ATOM 891 C C . GLY A 1 110 ? 12.432 -4.537 -15.969 1.00 87.44 110 GLY A C 1
ATOM 892 O O . GLY A 1 110 ? 12.428 -4.294 -14.757 1.00 87.44 110 GLY A O 1
ATOM 893 N N . THR A 1 111 ? 13.008 -3.746 -16.871 1.00 89.94 111 THR A N 1
ATOM 894 C CA . THR A 1 111 ? 13.475 -2.382 -16.605 1.00 89.94 111 THR A CA 1
ATOM 895 C C . THR A 1 111 ? 12.672 -1.405 -17.433 1.00 89.94 111 THR A C 1
ATOM 897 O O . THR A 1 111 ? 12.528 -1.605 -18.635 1.00 89.94 111 THR A O 1
ATOM 900 N N . PHE A 1 112 ? 12.264 -0.321 -16.797 1.00 89.69 112 PHE A N 1
ATOM 901 C CA . PHE A 1 112 ? 11.411 0.725 -17.320 1.00 89.69 112 PHE A CA 1
ATOM 902 C C . PHE A 1 112 ? 12.087 2.084 -17.144 1.00 89.69 112 PHE A C 1
ATOM 904 O O . PHE A 1 112 ? 13.021 2.255 -16.346 1.00 89.69 112 PHE A O 1
ATOM 911 N N . THR A 1 113 ? 11.634 3.060 -17.919 1.00 88.88 113 THR A N 1
ATOM 912 C CA . THR A 1 113 ? 12.134 4.438 -17.842 1.00 88.88 113 THR A CA 1
ATOM 913 C C . THR A 1 113 ? 11.491 5.227 -16.711 1.00 88.88 113 THR A C 1
ATOM 915 O O . THR A 1 113 ? 12.149 6.109 -16.160 1.00 88.88 113 THR A O 1
ATOM 918 N N . SER A 1 114 ? 10.276 4.850 -16.308 1.00 87.50 114 SER A N 1
ATOM 919 C CA . SER A 1 114 ? 9.483 5.518 -15.269 1.00 87.50 114 SER A CA 1
ATOM 920 C C . SER A 1 114 ? 9.128 4.561 -14.128 1.00 87.50 114 SER A C 1
ATOM 922 O O . SER A 1 114 ? 9.114 3.340 -14.310 1.00 87.50 114 SER A O 1
ATOM 924 N N . GLU A 1 115 ? 8.884 5.097 -12.929 1.00 87.81 115 GLU A N 1
ATOM 925 C CA . GLU A 1 115 ? 8.542 4.264 -11.768 1.00 87.81 115 GLU A CA 1
ATOM 926 C C . GLU A 1 115 ? 7.103 3.750 -11.827 1.00 87.81 115 GLU A C 1
ATOM 928 O O . GLU A 1 115 ? 6.838 2.639 -11.374 1.00 87.81 115 GLU A O 1
ATOM 933 N N . GLU A 1 116 ? 6.205 4.521 -12.435 1.00 87.12 116 GLU A N 1
ATOM 934 C CA . GLU A 1 116 ? 4.797 4.196 -12.640 1.00 87.12 116 GLU A CA 1
ATOM 935 C C . GLU A 1 116 ? 4.649 2.988 -13.564 1.00 87.12 116 GLU A C 1
ATOM 937 O O . GLU A 1 116 ? 3.961 2.033 -13.226 1.00 87.12 116 GLU A O 1
ATOM 942 N N . GLU A 1 117 ? 5.375 2.983 -14.683 1.00 87.12 117 GLU A N 1
ATOM 943 C CA . GLU A 1 117 ? 5.375 1.883 -15.654 1.00 87.12 117 GLU A CA 1
ATOM 944 C C . GLU A 1 117 ? 5.931 0.589 -15.030 1.00 87.12 117 GLU A C 1
ATOM 946 O O . GLU A 1 117 ? 5.397 -0.505 -15.214 1.00 87.12 117 GLU A O 1
ATOM 951 N N . ALA A 1 118 ? 6.968 0.717 -14.196 1.00 88.69 118 ALA A N 1
ATOM 952 C CA . ALA A 1 118 ? 7.481 -0.404 -13.418 1.00 88.69 118 ALA A CA 1
ATOM 953 C C . ALA A 1 118 ? 6.454 -0.921 -12.393 1.00 88.69 118 ALA A C 1
ATOM 955 O O . ALA A 1 118 ? 6.363 -2.130 -12.160 1.00 88.69 118 ALA A O 1
ATOM 956 N N . ALA A 1 119 ? 5.692 -0.025 -11.766 1.00 86.81 119 ALA A N 1
ATOM 957 C CA . ALA A 1 119 ? 4.653 -0.377 -10.805 1.00 86.81 119 ALA A CA 1
ATOM 958 C C . ALA A 1 119 ? 3.452 -1.052 -11.481 1.00 86.81 119 ALA A C 1
ATOM 960 O O . ALA A 1 119 ? 2.921 -2.023 -10.946 1.00 86.81 119 ALA A O 1
ATOM 961 N N . GLU A 1 120 ? 3.076 -0.601 -12.675 1.00 86.44 120 GLU A N 1
ATOM 962 C CA . GLU A 1 120 ? 2.038 -1.216 -13.501 1.00 86.44 120 GLU A CA 1
ATOM 963 C C . GLU A 1 120 ? 2.427 -2.644 -13.901 1.00 86.44 120 GLU A C 1
ATOM 965 O O . GLU A 1 120 ? 1.678 -3.594 -13.664 1.00 86.44 120 GLU A O 1
ATOM 970 N N . ALA A 1 121 ? 3.652 -2.836 -14.400 1.00 88.31 121 ALA A N 1
ATOM 971 C CA . ALA A 1 121 ? 4.167 -4.162 -14.729 1.00 88.31 121 ALA A CA 1
ATOM 972 C C . ALA A 1 121 ? 4.185 -5.103 -13.510 1.00 88.31 121 ALA A C 1
ATOM 974 O O . ALA A 1 121 ? 3.885 -6.296 -13.630 1.00 88.31 121 ALA A O 1
ATOM 975 N N . TYR A 1 122 ? 4.509 -4.572 -12.325 1.00 86.50 122 TYR A N 1
ATOM 976 C CA . TYR A 1 122 ? 4.419 -5.317 -11.069 1.00 86.50 122 TYR A CA 1
ATOM 977 C C . TYR A 1 122 ? 2.985 -5.735 -10.748 1.00 86.50 122 TYR A C 1
ATOM 979 O O . TYR A 1 122 ? 2.755 -6.890 -10.385 1.00 86.50 122 TYR A O 1
ATOM 987 N N . ASP A 1 123 ? 2.026 -4.826 -10.891 1.00 85.50 123 ASP A N 1
ATOM 988 C CA . ASP A 1 123 ? 0.623 -5.081 -10.580 1.00 85.50 123 ASP A CA 1
ATOM 989 C C . ASP A 1 123 ? 0.025 -6.140 -11.497 1.00 85.50 123 ASP A C 1
ATOM 991 O O . ASP A 1 123 ? -0.598 -7.082 -11.007 1.00 85.50 123 ASP A O 1
ATOM 995 N N . ILE A 1 124 ? 0.300 -6.060 -12.800 1.00 84.44 124 ILE A N 1
ATOM 996 C CA . ILE A 1 124 ? -0.111 -7.072 -13.778 1.00 84.44 124 ILE A CA 1
ATOM 997 C C . ILE A 1 124 ? 0.451 -8.442 -13.386 1.00 84.44 124 ILE A C 1
ATOM 999 O O . ILE A 1 124 ? -0.280 -9.432 -13.364 1.00 84.44 124 ILE A O 1
ATOM 1003 N N . ALA A 1 125 ? 1.736 -8.520 -13.030 1.00 85.00 125 ALA A N 1
ATOM 1004 C CA . ALA A 1 125 ? 2.346 -9.772 -12.592 1.00 85.00 125 ALA A CA 1
ATOM 1005 C C . ALA A 1 125 ? 1.738 -10.288 -11.277 1.00 85.00 125 ALA A C 1
ATOM 1007 O O . ALA A 1 125 ? 1.511 -11.488 -11.130 1.00 85.00 125 ALA A O 1
ATOM 1008 N N . ALA A 1 126 ? 1.433 -9.399 -10.329 1.00 80.50 126 ALA A N 1
ATOM 1009 C CA . ALA A 1 126 ? 0.809 -9.756 -9.061 1.00 80.50 126 ALA A CA 1
ATOM 1010 C C . ALA A 1 126 ? -0.612 -10.292 -9.257 1.00 80.50 126 ALA A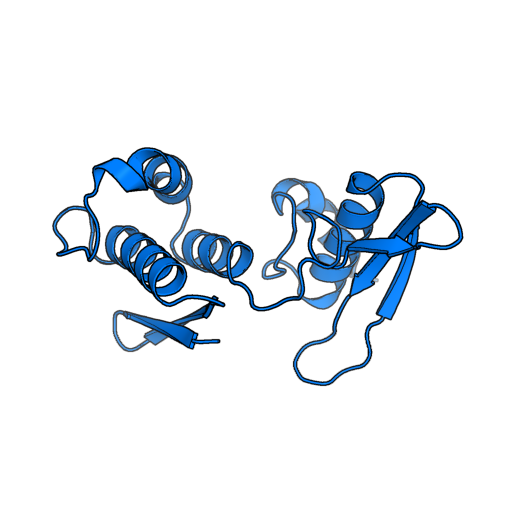 C 1
ATOM 1012 O O . ALA A 1 126 ? -0.954 -11.312 -8.656 1.00 80.50 126 ALA A O 1
ATOM 1013 N N . VAL A 1 127 ? -1.412 -9.646 -10.108 1.00 81.75 127 VAL A N 1
ATOM 1014 C CA . VAL A 1 127 ? -2.764 -10.090 -10.480 1.00 81.75 127 VAL A CA 1
ATOM 1015 C C . VAL A 1 127 ? -2.699 -11.419 -11.219 1.00 81.75 127 VAL A C 1
ATOM 1017 O O . VAL A 1 127 ? -3.453 -12.324 -10.883 1.00 81.75 127 VAL A O 1
ATOM 1020 N N . LYS A 1 128 ? -1.753 -11.609 -12.142 1.00 80.44 128 LYS A N 1
ATOM 1021 C CA . LYS A 1 128 ? -1.556 -12.905 -12.812 1.00 80.44 128 LYS A CA 1
ATOM 1022 C C . LYS A 1 128 ? -1.160 -14.021 -11.839 1.00 80.44 128 LYS A C 1
ATOM 1024 O O . LYS A 1 128 ? -1.617 -15.146 -11.989 1.00 80.44 128 LYS A O 1
ATOM 1029 N N . LEU A 1 129 ? -0.345 -13.720 -10.825 1.00 75.81 129 LEU A N 1
ATOM 1030 C CA . LEU A 1 129 ? 0.138 -14.713 -9.856 1.00 75.81 129 LEU A CA 1
ATOM 1031 C C . LEU A 1 129 ? -0.852 -15.025 -8.724 1.00 75.81 129 LEU A C 1
ATOM 1033 O O . LEU A 1 129 ? -0.849 -16.139 -8.208 1.00 75.81 129 LEU A O 1
ATOM 1037 N N . ARG A 1 130 ? -1.647 -14.047 -8.274 1.00 71.69 130 ARG A N 1
ATOM 1038 C CA . ARG A 1 130 ? -2.542 -14.172 -7.101 1.00 71.69 130 ARG A CA 1
ATOM 1039 C C . ARG A 1 130 ? -4.027 -13.974 -7.413 1.00 71.69 130 ARG A C 1
ATOM 1041 O O . ARG A 1 130 ? -4.857 -14.118 -6.515 1.00 71.69 130 ARG A O 1
ATOM 1048 N N . GLY A 1 131 ? -4.374 -13.609 -8.641 1.00 73.88 131 GLY A N 1
ATOM 1049 C CA . GLY A 1 131 ? -5.735 -13.280 -9.051 1.00 73.88 131 GLY A CA 1
ATOM 1050 C C . GLY A 1 131 ? -6.282 -12.021 -8.372 1.00 73.88 131 GLY A C 1
ATOM 1051 O O . GLY A 1 131 ? -5.561 -11.078 -8.052 1.00 73.88 131 GLY A O 1
ATOM 1052 N N . ARG A 1 132 ? -7.591 -12.029 -8.106 1.00 67.50 132 ARG A N 1
ATOM 1053 C CA . ARG A 1 132 ? -8.357 -10.900 -7.536 1.00 67.50 132 ARG A CA 1
ATOM 1054 C C . ARG A 1 132 ? -7.973 -10.531 -6.096 1.00 67.50 132 ARG A C 1
ATOM 1056 O O . ARG A 1 132 ? -8.379 -9.487 -5.604 1.00 67.50 132 ARG A O 1
ATOM 1063 N N . SER A 1 133 ? -7.187 -11.365 -5.416 1.00 62.81 133 SER A N 1
ATOM 1064 C CA . SER A 1 133 ? -6.650 -11.083 -4.076 1.00 62.81 133 SER A CA 1
ATOM 1065 C C . SER A 1 133 ? -5.199 -10.581 -4.111 1.00 62.81 133 SER A C 1
ATOM 1067 O O . SER A 1 133 ? -4.515 -10.557 -3.082 1.00 62.81 133 SER A O 1
ATOM 1069 N N . ALA A 1 134 ? -4.694 -10.207 -5.292 1.00 72.38 134 ALA A N 1
ATOM 1070 C CA . ALA A 1 134 ? -3.374 -9.619 -5.446 1.00 72.38 134 ALA A CA 1
ATOM 1071 C C . ALA A 1 134 ? -3.267 -8.261 -4.739 1.00 72.38 134 ALA A C 1
ATOM 1073 O O . ALA A 1 134 ? -4.133 -7.395 -4.842 1.00 72.38 134 ALA A O 1
ATOM 1074 N N . ILE A 1 135 ? -2.152 -8.065 -4.035 1.00 70.81 135 ILE A N 1
ATOM 1075 C CA . ILE A 1 135 ? -1.819 -6.785 -3.407 1.00 70.81 135 ILE A CA 1
ATOM 1076 C C . ILE A 1 135 ? -1.080 -5.948 -4.455 1.00 70.81 135 ILE A C 1
ATOM 1078 O O . ILE A 1 135 ? 0.143 -6.030 -4.558 1.00 70.81 135 ILE A O 1
ATOM 1082 N N . THR A 1 136 ? -1.839 -5.192 -5.239 1.00 80.19 136 THR A N 1
ATOM 1083 C CA . THR A 1 136 ? -1.347 -4.245 -6.253 1.00 80.19 136 THR A CA 1
ATOM 1084 C C . THR A 1 136 ? -1.032 -2.870 -5.651 1.00 80.19 136 THR A C 1
ATOM 1086 O O . THR A 1 136 ? -1.484 -2.550 -4.546 1.00 80.19 136 THR A O 1
ATOM 1089 N N . ASN A 1 137 ? -0.239 -2.071 -6.361 1.00 77.56 137 ASN A N 1
ATOM 1090 C CA . ASN A 1 137 ? 0.060 -0.672 -6.076 1.00 77.56 137 ASN A CA 1
ATOM 1091 C C . ASN A 1 137 ? -1.103 0.248 -6.461 1.00 77.56 137 ASN A C 1
ATOM 1093 O O . ASN A 1 137 ? -1.408 1.175 -5.715 1.00 77.56 137 ASN A O 1
ATOM 1097 N N . PHE A 1 138 ? -1.766 -0.038 -7.579 1.00 79.50 138 PHE A N 1
ATOM 1098 C CA . PHE A 1 138 ? -2.938 0.675 -8.076 1.00 79.50 138 PHE A CA 1
ATOM 1099 C C . PHE A 1 138 ? -4.231 -0.107 -7.809 1.00 79.50 138 PHE A C 1
ATOM 1101 O O . PHE A 1 138 ? -4.212 -1.267 -7.373 1.00 79.50 138 PHE A O 1
ATOM 1108 N N . ASP A 1 139 ? -5.375 0.538 -8.036 1.00 74.06 139 ASP A N 1
ATOM 1109 C CA . ASP A 1 139 ? -6.678 -0.097 -7.865 1.00 74.06 139 ASP A CA 1
ATOM 1110 C C . ASP A 1 139 ? -6.827 -1.316 -8.765 1.00 74.06 139 ASP A C 1
ATOM 1112 O O . ASP A 1 139 ? -6.518 -1.282 -9.953 1.00 74.06 139 ASP A O 1
ATOM 1116 N N . ILE A 1 140 ? -7.317 -2.418 -8.189 1.00 71.56 140 ILE A N 1
ATOM 1117 C CA . ILE A 1 140 ? -7.438 -3.672 -8.937 1.00 71.56 140 ILE A CA 1
ATOM 1118 C C . ILE A 1 140 ? -8.460 -3.543 -10.069 1.00 71.56 140 ILE A C 1
ATOM 1120 O O . ILE A 1 140 ? -8.342 -4.238 -11.071 1.00 71.56 140 ILE A O 1
ATOM 1124 N N . SER A 1 141 ? -9.397 -2.597 -9.948 1.00 69.94 141 SER A N 1
ATOM 1125 C CA . SER A 1 141 ? -10.327 -2.181 -11.000 1.00 69.94 141 SER A CA 1
ATOM 1126 C C . SER A 1 141 ? -9.631 -1.743 -12.291 1.00 69.94 141 SER A C 1
ATOM 1128 O O . SER A 1 141 ? -10.214 -1.903 -13.353 1.00 69.94 141 SER A O 1
ATOM 1130 N N . ASN A 1 142 ? -8.381 -1.268 -12.233 1.00 70.31 142 ASN A N 1
ATOM 1131 C CA . ASN A 1 142 ? -7.609 -0.950 -13.440 1.00 70.31 142 ASN A CA 1
ATOM 1132 C C . ASN A 1 142 ? -7.125 -2.207 -14.186 1.00 70.31 142 ASN A C 1
ATOM 1134 O O . ASN A 1 142 ? -6.763 -2.117 -15.353 1.00 70.31 142 ASN A O 1
ATOM 1138 N N . TYR A 1 143 ? -7.120 -3.375 -13.534 1.00 70.62 143 TYR A N 1
ATOM 1139 C CA . TYR A 1 143 ? -6.537 -4.614 -14.067 1.00 70.62 143 TYR A CA 1
ATOM 1140 C C . TYR A 1 143 ? -7.500 -5.806 -14.087 1.00 70.62 143 TYR A C 1
ATOM 1142 O O . TYR A 1 143 ? -7.127 -6.876 -14.567 1.00 70.62 143 TYR A O 1
ATOM 1150 N N . VAL A 1 144 ? -8.720 -5.663 -13.555 1.00 62.59 144 VAL A N 1
ATOM 1151 C CA . VAL A 1 144 ? -9.702 -6.760 -13.467 1.00 62.59 144 VAL A CA 1
ATOM 1152 C C . VAL A 1 144 ? -10.049 -7.357 -14.832 1.00 62.59 144 VAL A C 1
ATOM 1154 O O . VAL A 1 144 ? -10.284 -8.563 -14.907 1.00 62.59 144 VAL A O 1
ATOM 1157 N N . ASP A 1 145 ? -9.978 -6.556 -15.895 1.00 62.03 145 ASP A N 1
ATOM 1158 C CA . ASP A 1 145 ? -10.240 -6.981 -17.274 1.00 62.03 145 ASP A CA 1
ATOM 1159 C C . ASP A 1 145 ? -9.165 -7.942 -17.818 1.00 62.03 145 ASP A C 1
ATOM 1161 O O . ASP A 1 145 ? -9.459 -8.878 -18.551 1.00 62.03 145 ASP A O 1
ATOM 1165 N N . ILE A 1 146 ? -7.916 -7.812 -17.353 1.00 61.81 146 ILE A N 1
ATOM 1166 C CA . ILE A 1 146 ? -6.772 -8.619 -17.821 1.00 61.81 146 ILE A CA 1
ATOM 1167 C C . ILE A 1 146 ? -6.876 -10.080 -17.338 1.00 61.81 146 ILE A C 1
ATOM 1169 O O . ILE A 1 146 ? -6.217 -10.974 -17.865 1.00 61.81 146 ILE A O 1
ATOM 1173 N N . SER A 1 147 ? -7.693 -10.345 -16.312 1.00 53.81 147 SER A N 1
ATOM 1174 C CA . SER A 1 147 ? -7.801 -11.663 -15.673 1.00 53.81 147 SER A CA 1
ATOM 1175 C C . SER A 1 147 ? -8.787 -12.635 -16.335 1.00 53.81 147 SER A C 1
ATOM 1177 O O . SER A 1 147 ? -8.928 -13.755 -15.843 1.00 53.81 147 SER A O 1
ATOM 1179 N N . LEU A 1 148 ? -9.475 -12.238 -17.413 1.00 51.34 148 LEU A N 1
ATOM 1180 C CA . LEU A 1 148 ? -10.509 -13.066 -18.053 1.00 51.34 148 LEU A CA 1
ATOM 1181 C C . LEU A 1 148 ? -10.040 -13.870 -19.278 1.00 51.34 148 LEU A C 1
ATOM 1183 O O . LEU A 1 148 ? -10.762 -14.770 -19.693 1.00 51.34 148 LEU A O 1
ATOM 1187 N N . ASP A 1 149 ? -8.822 -13.660 -19.777 1.00 48.72 149 ASP A N 1
ATOM 1188 C CA . ASP A 1 149 ? -8.319 -14.316 -21.001 1.00 48.72 149 ASP A CA 1
ATOM 1189 C C . ASP A 1 149 ? -7.498 -15.598 -20.727 1.00 48.72 149 ASP A C 1
ATOM 1191 O O . ASP A 1 149 ? -6.468 -15.867 -21.336 1.00 48.72 149 ASP A O 1
ATOM 1195 N N . GLY A 1 150 ? -7.906 -16.371 -19.717 1.00 49.56 150 GLY A N 1
ATOM 1196 C CA . GLY A 1 150 ? -7.160 -17.530 -19.209 1.00 49.56 150 GLY A CA 1
ATOM 1197 C C . GLY A 1 150 ? -7.879 -18.874 -19.310 1.00 49.56 150 GLY A C 1
ATOM 1198 O O . GLY A 1 150 ? -7.577 -19.756 -18.510 1.00 49.56 150 GLY A O 1
ATOM 1199 N N . ASN A 1 151 ? -8.842 -19.029 -20.221 1.00 43.97 151 ASN A N 1
ATOM 1200 C CA . ASN A 1 151 ? -9.414 -20.337 -20.555 1.00 43.97 151 ASN A CA 1
ATOM 1201 C C . ASN A 1 151 ? -9.302 -20.568 -22.066 1.00 43.97 151 ASN A C 1
ATOM 1203 O O . ASN A 1 151 ? -10.222 -20.223 -22.805 1.00 43.97 151 ASN A O 1
ATOM 1207 N N . GLU A 1 152 ? -8.191 -21.165 -22.492 1.00 38.44 152 GLU A N 1
ATOM 1208 C CA . GLU A 1 152 ? -8.115 -21.964 -23.720 1.00 38.44 152 GLU A CA 1
ATOM 1209 C C . GLU A 1 152 ? -7.541 -23.342 -23.373 1.00 38.44 152 GLU A C 1
ATOM 1211 O O . GLU A 1 152 ? -6.579 -23.387 -22.565 1.00 38.44 152 GLU A O 1
#

Secondary structure (DSSP, 8-state):
-EEEEEEETTEEEEEEEESSHHHHHHHHHHHHHHHH-TTSPPSS-GGGGHHHHHHHHSS-HHHHHHHHHHHSS-S--TTSSSTTEEE-TTT--EEEEEE-TTTPPEEEEEEESSHHHHHHHHHHHHHHHHGGG---SS-GGGTGGGGG----

Organism: NCBI:txid906938

Sequence (152 aa):
MTYISFPFLGHSYPLGSYDTEEKAARAYDVAALKFWGTTTKLNFPVTEYEKELDDVRNMSRDACVTYIRRRSSCFSRGTSVYRGVTKRRKDGRWQARIGLVCGSRDIYLGTFTSEEEAAEAYDIAAVKLRGRSAITNFDISNYVDISLDGNE